Protein AF-A0A3B9H979-F1 (afdb_monomer)

Secondary structure (DSSP, 8-state):
-EEETTEEE-HHHHHHHHHHHHHPPPTT---EEEEEEEEEEE-TTS-EEEEEEEEEE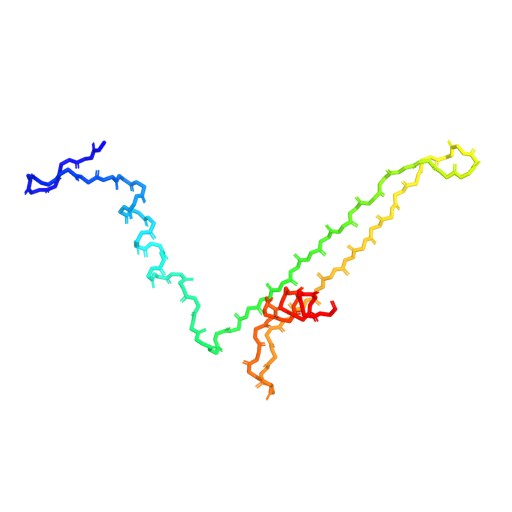E-BTTTTB-HHIIIIIIHHH-

Sequence (78 aa):
SIEVNGTSVNKLDFTSKILFNEWKLGEEEEELTVMRVSLKGENASGETEEIVYDLHDEYCPETKTSSMARTTGYTATA

pLDDT: mean 89.75, std 7.73, range [51.16, 96.94]

Structure (mmCIF, N/CA/C/O backbone):
data_AF-A0A3B9H979-F1
#
_entry.id   AF-A0A3B9H979-F1
#
loop_
_atom_site.group_PDB
_atom_site.id
_atom_site.type_symbol
_atom_site.label_atom_id
_atom_site.label_alt_id
_atom_site.label_comp_id
_atom_site.label_asym_id
_atom_site.label_entity_id
_atom_site.label_seq_id
_atom_site.pdbx_PDB_ins_code
_atom_site.Cartn_x
_atom_site.Cartn_y
_atom_site.Cartn_z
_atom_site.occupancy
_atom_site.B_iso_or_equiv
_atom_site.auth_seq_id
_atom_site.auth_comp_id
_atom_site.auth_asym_id
_atom_site.auth_atom_id
_atom_site.pdbx_PDB_model_num
ATOM 1 N N . SER A 1 1 ? 0.979 23.062 22.988 1.00 71.25 1 SER A N 1
ATOM 2 C CA . SER A 1 1 ? 0.003 22.280 23.773 1.00 71.25 1 SER A CA 1
ATOM 3 C C . SER A 1 1 ? -1.232 23.130 24.035 1.00 71.25 1 SER A C 1
ATOM 5 O O . SER A 1 1 ? -1.142 24.349 23.933 1.00 71.25 1 SER A O 1
ATOM 7 N N . ILE A 1 2 ? -2.385 22.509 24.284 1.00 84.88 2 ILE A N 1
ATOM 8 C CA . ILE A 1 2 ? -3.569 23.166 24.867 1.00 84.88 2 ILE A CA 1
ATOM 9 C C . ILE A 1 2 ? -3.752 22.642 26.283 1.00 84.88 2 ILE A C 1
ATOM 11 O O . ILE A 1 2 ? -3.476 21.471 26.524 1.00 84.88 2 ILE A O 1
ATOM 15 N N . GLU A 1 3 ? -4.206 23.480 27.204 1.00 85.81 3 GLU A N 1
ATOM 16 C CA . GLU A 1 3 ? -4.638 23.006 28.516 1.00 85.81 3 GLU A CA 1
ATOM 17 C C . GLU A 1 3 ? -6.116 22.632 28.475 1.00 85.81 3 GLU A C 1
ATOM 19 O O . GLU A 1 3 ? -6.957 23.416 28.036 1.00 85.81 3 GLU A O 1
ATOM 24 N N . VAL A 1 4 ? -6.430 21.432 28.955 1.00 82.94 4 VAL A N 1
ATOM 25 C CA . VAL A 1 4 ? -7.800 20.959 29.172 1.00 82.94 4 VAL A CA 1
ATOM 26 C C . VAL A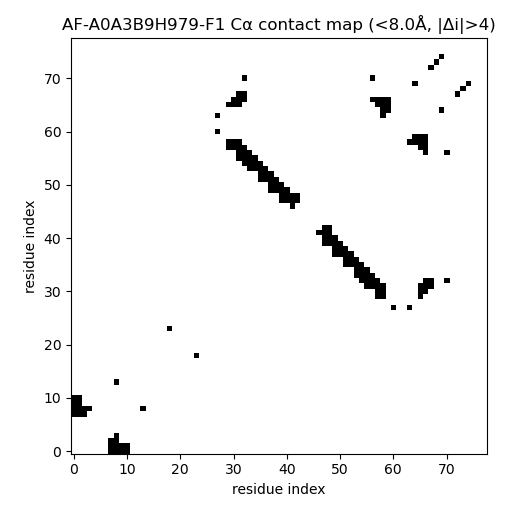 1 4 ? -7.855 20.411 30.592 1.00 82.94 4 VAL A C 1
ATOM 28 O O . VAL A 1 4 ? -7.115 19.486 30.917 1.00 82.94 4 VAL A O 1
ATOM 31 N N . ASN A 1 5 ? -8.688 20.995 31.458 1.00 84.12 5 ASN A N 1
ATOM 32 C CA . ASN A 1 5 ? -8.821 20.594 32.869 1.00 84.12 5 ASN A CA 1
ATOM 33 C C . ASN A 1 5 ? -7.472 20.499 33.625 1.00 84.12 5 ASN A C 1
ATOM 35 O O . ASN A 1 5 ? -7.253 19.564 34.390 1.00 84.12 5 ASN A O 1
ATOM 39 N N . GLY A 1 6 ? -6.534 21.422 33.373 1.00 83.50 6 GLY A N 1
ATOM 40 C CA . GLY A 1 6 ? -5.199 21.422 33.999 1.00 83.50 6 GLY A CA 1
ATOM 41 C C . GLY A 1 6 ? -4.221 20.372 33.452 1.00 83.50 6 GLY A C 1
ATOM 42 O O . GLY A 1 6 ? -3.125 20.216 33.981 1.00 83.50 6 GLY A O 1
ATOM 43 N N . THR A 1 7 ? -4.594 19.652 32.390 1.00 84.94 7 THR A N 1
ATOM 44 C CA . THR A 1 7 ? -3.715 18.713 31.683 1.00 84.94 7 THR A CA 1
ATOM 45 C C . THR A 1 7 ? -3.210 19.345 30.390 1.00 84.94 7 THR A C 1
ATOM 47 O O . THR A 1 7 ? -3.999 19.809 29.566 1.00 84.94 7 THR A O 1
ATOM 50 N N . SER A 1 8 ? -1.891 19.336 30.187 1.00 87.62 8 SER A N 1
ATOM 51 C CA . SER A 1 8 ? -1.265 19.766 28.932 1.00 87.62 8 SER A CA 1
ATOM 52 C C . SER A 1 8 ? -1.448 18.688 27.863 1.00 87.62 8 SER A C 1
ATOM 54 O O . SER A 1 8 ? -0.917 17.584 27.979 1.00 87.62 8 SER A O 1
ATOM 56 N N . VAL A 1 9 ? -2.203 19.005 26.815 1.00 89.81 9 VAL A N 1
ATOM 57 C CA . VAL A 1 9 ? -2.523 18.100 25.708 1.00 89.81 9 VAL A CA 1
ATOM 58 C C . VAL A 1 9 ? -1.799 18.542 24.436 1.00 89.81 9 VAL A C 1
ATOM 60 O O . VAL A 1 9 ? -1.800 19.720 24.054 1.00 89.81 9 VAL A O 1
ATOM 63 N N . ASN A 1 10 ? -1.184 17.588 23.738 1.00 92.88 10 ASN A N 1
ATOM 64 C CA . ASN A 1 10 ? -0.687 17.797 22.383 1.00 92.88 10 ASN A CA 1
ATOM 65 C C . ASN A 1 10 ? -1.865 17.741 21.397 1.00 92.88 10 ASN A C 1
ATOM 67 O O . ASN A 1 10 ? -2.578 16.743 21.322 1.00 92.88 10 ASN A O 1
ATOM 71 N N . LYS A 1 11 ? -2.064 18.824 20.636 1.00 89.31 11 LYS A N 1
ATOM 72 C CA . LYS A 1 11 ? -3.161 18.951 19.664 1.00 89.31 11 LYS A CA 1
ATOM 73 C C . LYS A 1 11 ? -3.118 17.850 18.601 1.00 89.31 11 LYS A C 1
ATOM 75 O O . LYS A 1 11 ? -4.173 17.357 18.208 1.00 89.31 11 LYS A O 1
ATOM 80 N N . LEU A 1 12 ? -1.914 17.486 18.151 1.00 91.38 12 LEU A N 1
ATOM 81 C CA . LEU A 1 12 ? -1.722 16.448 17.143 1.00 91.38 12 LEU A CA 1
ATOM 82 C C . LEU A 1 12 ? -2.129 15.094 17.716 1.00 91.38 12 LEU A C 1
ATOM 84 O O . LEU A 1 12 ? -3.022 14.463 17.171 1.00 91.38 12 LEU A O 1
ATOM 88 N N . ASP A 1 13 ? -1.581 14.712 18.870 1.00 89.19 13 ASP A N 1
ATOM 89 C CA . ASP A 1 13 ? -1.882 13.416 19.493 1.00 89.19 13 ASP A CA 1
ATOM 90 C C . ASP A 1 13 ? -3.370 13.266 19.835 1.00 89.19 13 ASP A C 1
ATOM 92 O O . ASP A 1 13 ? -3.944 12.191 19.673 1.00 89.19 13 ASP A O 1
ATOM 96 N N . PHE A 1 14 ?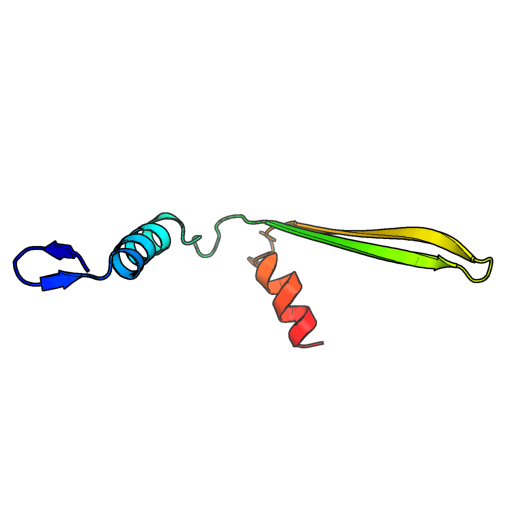 -4.013 14.346 20.283 1.00 89.75 14 PHE A N 1
ATOM 97 C CA . PHE A 1 14 ? -5.448 14.360 20.553 1.00 89.75 14 PHE A CA 1
ATOM 98 C C . PHE A 1 14 ? -6.277 14.137 19.285 1.00 89.75 14 PHE A C 1
ATOM 100 O O . PHE A 1 14 ? -7.130 13.254 19.254 1.00 89.75 14 PHE A O 1
ATOM 107 N N . THR A 1 15 ? -5.997 14.904 18.229 1.00 90.50 15 THR A N 1
ATOM 108 C CA . THR A 1 15 ? -6.736 14.808 16.962 1.00 90.50 15 THR A CA 1
ATOM 109 C C . THR A 1 15 ? -6.500 13.454 16.295 1.00 90.50 15 THR A C 1
ATOM 111 O O . THR A 1 15 ? -7.453 12.806 15.871 1.00 90.50 15 THR A O 1
ATOM 114 N N . SER A 1 16 ? -5.253 12.975 16.278 1.00 90.94 16 SER A N 1
ATOM 115 C CA . SER A 1 16 ? -4.888 11.666 15.732 1.00 90.94 16 SER A CA 1
ATOM 116 C C . SER A 1 16 ? -5.616 10.525 16.437 1.00 90.94 16 SER A C 1
ATOM 118 O O . SER A 1 16 ? -6.076 9.607 15.768 1.00 90.94 16 SER A O 1
ATOM 120 N N . LYS A 1 17 ? -5.774 10.578 17.769 1.00 90.31 17 LYS A N 1
ATOM 121 C CA . LYS A 1 17 ? -6.528 9.554 18.514 1.00 90.31 17 LYS A CA 1
ATOM 122 C C . LYS A 1 17 ? -8.000 9.495 18.114 1.00 90.31 17 LYS A C 1
ATOM 124 O O . LYS A 1 17 ? -8.538 8.399 18.005 1.00 90.31 17 LYS A O 1
ATOM 129 N N . ILE A 1 18 ? -8.637 10.647 17.900 1.00 91.62 18 ILE A N 1
ATOM 130 C CA . ILE A 1 18 ? -10.036 10.704 17.456 1.00 91.62 18 ILE A CA 1
ATOM 131 C C . ILE A 1 18 ? -10.154 10.127 16.045 1.00 91.62 18 ILE A C 1
ATOM 133 O O . ILE A 1 18 ? -10.940 9.213 15.825 1.00 91.62 18 ILE A O 1
ATOM 137 N N . LEU A 1 19 ? -9.328 10.606 15.110 1.00 91.62 19 LEU A N 1
ATOM 138 C CA . LEU A 1 19 ? -9.362 10.148 13.719 1.00 91.62 19 LEU A CA 1
ATOM 139 C C . LEU A 1 19 ? -9.082 8.649 13.603 1.00 91.62 19 LEU A C 1
ATOM 141 O O . LEU A 1 19 ? -9.764 7.958 12.859 1.00 91.62 19 LEU A O 1
ATOM 145 N N . PHE A 1 20 ? -8.125 8.128 14.371 1.00 90.38 20 PHE A N 1
ATOM 146 C CA . PHE A 1 20 ? -7.820 6.702 14.359 1.00 90.38 20 PHE A CA 1
ATOM 147 C C . PHE A 1 20 ? -8.988 5.852 14.870 1.00 90.38 20 PHE A C 1
ATOM 149 O O . PHE A 1 20 ? -9.188 4.753 14.378 1.00 90.38 20 PHE A O 1
ATOM 156 N N . ASN A 1 21 ? -9.762 6.334 15.844 1.00 88.19 21 ASN A N 1
ATOM 157 C CA . ASN A 1 21 ? -10.922 5.593 16.333 1.00 88.19 21 ASN A CA 1
ATOM 158 C C . ASN A 1 21 ? -12.070 5.570 15.313 1.00 88.19 21 ASN A C 1
ATOM 160 O O . ASN A 1 21 ? -12.708 4.539 15.147 1.00 88.19 21 ASN A O 1
ATOM 164 N N . GLU A 1 22 ? -12.318 6.692 14.638 1.00 88.94 22 GLU A N 1
ATOM 165 C CA . GLU A 1 22 ? -13.444 6.829 13.707 1.00 88.94 22 GLU A CA 1
ATOM 166 C C . GLU A 1 22 ? -13.162 6.243 12.317 1.00 88.94 22 GLU A C 1
ATOM 168 O O . GLU A 1 22 ? -14.093 5.850 11.625 1.00 88.94 22 GLU A O 1
ATOM 173 N N . TRP A 1 23 ? -11.903 6.243 11.864 1.00 85.88 23 TRP A N 1
ATOM 174 C CA . TRP A 1 23 ? -11.530 5.881 10.484 1.00 85.88 23 TRP A CA 1
ATOM 175 C C . TRP A 1 23 ? -10.756 4.564 10.382 1.00 85.88 23 TRP A C 1
ATOM 177 O O . TRP A 1 23 ? -10.286 4.198 9.304 1.00 85.88 23 TRP A O 1
ATOM 187 N N . LYS A 1 24 ? -10.561 3.854 11.496 1.00 88.56 24 LYS A N 1
ATOM 188 C CA . LYS A 1 24 ? -9.956 2.525 11.454 1.00 88.56 24 LYS A CA 1
ATOM 189 C C . LYS A 1 24 ? -10.952 1.5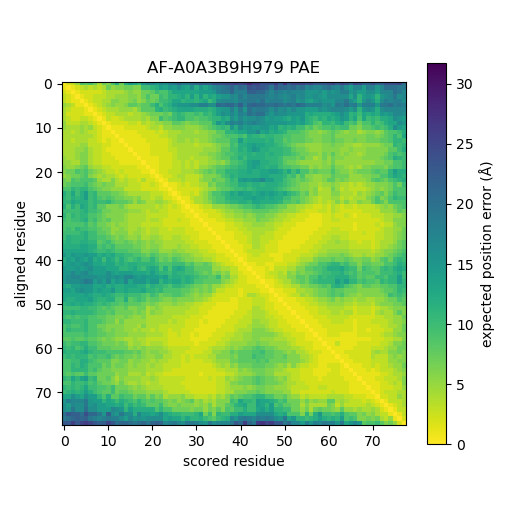46 10.842 1.00 88.56 24 LYS A C 1
ATOM 191 O O . LYS A 1 24 ? -12.013 1.320 11.414 1.00 88.56 24 LYS A O 1
ATOM 196 N N . LEU A 1 25 ? -10.534 0.927 9.742 1.00 86.88 25 LEU A N 1
ATOM 197 C CA . LEU A 1 25 ? -11.289 -0.127 9.079 1.00 86.88 25 LEU A CA 1
ATOM 198 C C . LEU A 1 25 ? -11.581 -1.293 10.033 1.00 86.88 25 LEU A C 1
ATOM 200 O O . LEU A 1 25 ? -10.719 -1.705 10.825 1.00 86.88 25 LEU A O 1
ATOM 204 N N . GLY A 1 26 ? -12.790 -1.835 9.930 1.00 86.81 26 GLY A N 1
ATOM 205 C CA . GLY A 1 26 ? -13.137 -3.132 10.504 1.00 86.81 26 GLY A CA 1
ATOM 206 C C . GLY A 1 26 ? -12.334 -4.279 9.874 1.00 86.81 26 GLY A C 1
ATOM 207 O O . GLY A 1 26 ? -11.733 -4.131 8.815 1.00 86.81 26 GLY A O 1
ATOM 208 N N . GLU A 1 27 ? -12.327 -5.453 10.514 1.00 81.31 27 GLU A N 1
ATOM 209 C CA . GLU A 1 27 ? -11.563 -6.620 10.024 1.00 81.31 27 GLU A CA 1
ATOM 210 C C . GLU A 1 27 ? -12.015 -7.117 8.639 1.00 81.31 27 GLU A C 1
ATOM 212 O O . GLU A 1 27 ? -11.215 -7.663 7.882 1.00 81.31 27 GLU A O 1
ATOM 217 N N . GLU A 1 28 ? -13.290 -6.917 8.306 1.00 86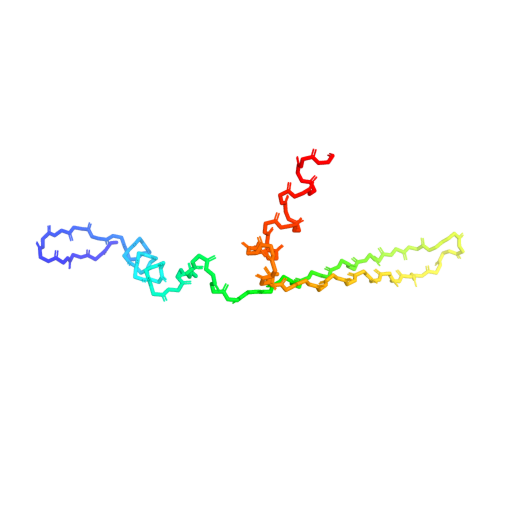.00 28 GLU A N 1
ATOM 218 C CA . GLU A 1 28 ? -13.900 -7.325 7.034 1.00 86.00 28 GLU A CA 1
ATOM 219 C C . GLU A 1 28 ? -14.436 -6.124 6.240 1.00 86.00 28 GLU A C 1
ATOM 221 O O . GLU A 1 28 ? -15.252 -6.289 5.338 1.00 86.00 28 GLU A O 1
ATOM 226 N N . GLU A 1 29 ? -14.018 -4.906 6.595 1.00 90.31 29 GLU A N 1
ATOM 227 C CA . GLU A 1 29 ? -14.408 -3.714 5.847 1.00 90.31 29 GLU A CA 1
ATOM 228 C C . GLU A 1 29 ? -13.656 -3.663 4.515 1.00 90.31 29 GLU A C 1
ATOM 230 O O . GLU A 1 29 ? -12.436 -3.843 4.464 1.00 90.31 29 GLU A O 1
ATOM 235 N N . GLU A 1 30 ? -14.401 -3.452 3.430 1.00 92.81 30 GLU A N 1
ATOM 236 C CA . GLU A 1 30 ? -13.840 -3.419 2.085 1.00 92.81 30 GLU A CA 1
ATOM 237 C C . GLU A 1 30 ? -12.906 -2.217 1.910 1.00 92.81 30 GLU A C 1
ATOM 239 O O . GLU A 1 30 ? -13.196 -1.092 2.316 1.00 92.81 30 GLU A O 1
ATOM 244 N N . GLU A 1 31 ? -11.771 -2.463 1.266 1.00 93.75 31 GLU A N 1
ATOM 245 C CA . GLU A 1 31 ? -10.760 -1.460 0.955 1.00 93.75 31 GLU A CA 1
ATOM 246 C C . GLU A 1 31 ? -10.106 -1.767 -0.392 1.00 93.75 31 GLU A C 1
ATOM 248 O O . GLU A 1 31 ? -10.291 -2.852 -0.952 1.00 93.75 31 GLU A O 1
ATOM 253 N N . LEU A 1 32 ? -9.365 -0.800 -0.926 1.00 95.31 32 LEU A N 1
ATOM 254 C CA . LEU A 1 32 ? -8.688 -0.915 -2.210 1.00 95.31 32 LEU A CA 1
ATOM 255 C C . LEU A 1 32 ? -7.290 -0.300 -2.160 1.00 95.31 32 LEU A C 1
ATOM 257 O O . LEU A 1 32 ? -7.059 0.725 -1.515 1.00 95.31 32 LEU A O 1
ATOM 261 N N . THR A 1 33 ? -6.381 -0.881 -2.939 1.00 94.88 33 THR A N 1
ATOM 262 C CA . THR A 1 33 ? -5.046 -0.348 -3.204 1.00 94.88 33 THR A CA 1
ATOM 263 C C . THR A 1 33 ? -4.934 0.062 -4.669 1.00 94.88 33 THR A C 1
ATOM 265 O O . THR A 1 33 ? -5.094 -0.754 -5.576 1.00 94.88 33 THR A O 1
ATOM 268 N N . VAL A 1 34 ? -4.595 1.332 -4.911 1.00 96.06 34 VAL A N 1
ATOM 269 C CA . VAL A 1 34 ? -4.219 1.841 -6.239 1.00 96.06 34 VAL A CA 1
ATOM 270 C C . VAL A 1 34 ? -2.785 2.339 -6.181 1.00 96.06 34 VAL A C 1
ATOM 272 O O . VAL A 1 34 ? -2.447 3.186 -5.354 1.00 96.06 34 VAL A O 1
ATOM 275 N N . MET A 1 35 ? -1.944 1.851 -7.086 1.00 95.31 35 MET A N 1
ATOM 276 C CA . MET A 1 35 ? -0.567 2.305 -7.233 1.00 95.31 35 MET A CA 1
ATOM 277 C C . MET A 1 35 ? -0.259 2.588 -8.701 1.00 95.31 35 MET A C 1
ATOM 279 O O . MET A 1 35 ? -0.596 1.803 -9.580 1.00 95.31 35 MET A O 1
ATOM 283 N N . ARG A 1 36 ? 0.429 3.703 -8.952 1.00 96.56 36 ARG A N 1
ATOM 284 C CA . ARG A 1 36 ? 0.961 4.067 -10.265 1.00 96.56 36 ARG A CA 1
ATOM 285 C C . ARG A 1 36 ? 2.460 4.288 -10.165 1.00 96.56 36 ARG A C 1
ATOM 287 O O . ARG A 1 36 ? 2.911 5.090 -9.349 1.00 96.56 36 ARG A O 1
ATOM 294 N N . VAL A 1 37 ? 3.217 3.627 -11.031 1.00 95.88 37 VAL A N 1
ATOM 295 C CA . VAL A 1 37 ? 4.659 3.825 -11.185 1.00 95.88 37 VAL A CA 1
ATOM 296 C C . VAL A 1 37 ? 4.918 4.386 -12.575 1.00 95.88 37 VAL A C 1
ATOM 298 O O . VAL A 1 37 ? 4.744 3.689 -13.571 1.00 95.88 37 VAL A O 1
ATOM 301 N N . SER A 1 38 ? 5.344 5.646 -12.635 1.00 96.62 38 SER A N 1
ATOM 302 C CA . SER A 1 38 ? 5.741 6.312 -13.878 1.00 96.62 38 SER A CA 1
ATOM 303 C C . SER A 1 38 ? 7.263 6.376 -13.968 1.00 96.62 38 SER A C 1
ATOM 305 O O . SER A 1 38 ? 7.915 6.964 -13.106 1.00 96.62 38 SER A O 1
ATOM 307 N N . LEU A 1 39 ? 7.826 5.800 -15.025 1.00 95.25 39 LEU A N 1
ATOM 308 C CA . LEU A 1 39 ? 9.239 5.882 -15.367 1.00 95.25 39 LEU A CA 1
ATOM 309 C C . LEU A 1 39 ? 9.391 6.821 -16.554 1.00 95.25 39 LEU A C 1
ATOM 311 O O . LEU A 1 39 ? 8.700 6.659 -17.552 1.00 95.25 39 LEU A O 1
ATOM 315 N N . LYS A 1 40 ? 10.307 7.780 -16.455 1.00 96.38 40 LYS A N 1
ATOM 316 C CA . LYS A 1 40 ? 10.679 8.673 -17.554 1.00 96.38 40 LYS A CA 1
ATOM 317 C C . LYS A 1 40 ? 12.169 8.546 -17.804 1.00 96.38 40 LYS A C 1
ATOM 319 O O . LYS A 1 40 ? 12.943 8.582 -16.849 1.00 96.38 40 LYS A O 1
ATOM 324 N N . GLY A 1 41 ? 12.564 8.408 -19.060 1.00 94.69 41 GLY A N 1
ATOM 325 C CA . GLY A 1 41 ? 13.966 8.265 -19.441 1.00 94.69 41 GLY A CA 1
ATOM 326 C C . GLY A 1 41 ? 14.174 8.462 -20.933 1.00 94.69 41 GLY A C 1
ATOM 327 O O . GLY A 1 41 ? 13.230 8.760 -21.654 1.00 94.69 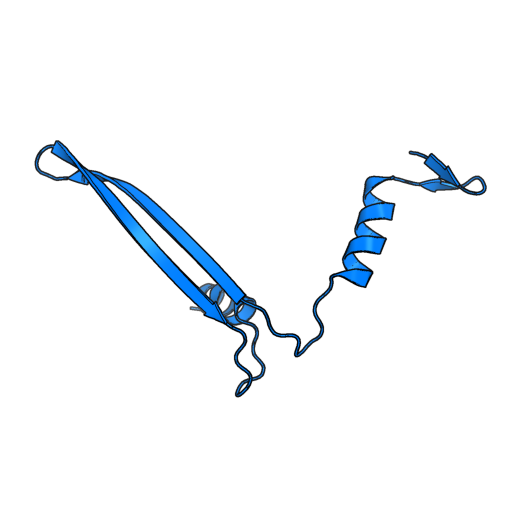41 GLY A O 1
ATOM 328 N N . GLU A 1 42 ? 15.412 8.308 -21.388 1.00 96.25 42 GLU A N 1
ATOM 329 C CA . GLU A 1 42 ? 15.741 8.283 -22.813 1.00 96.25 42 GLU A CA 1
ATOM 330 C C . GLU A 1 42 ? 15.940 6.839 -23.274 1.00 96.25 42 GLU A C 1
ATOM 332 O O . GLU A 1 42 ? 16.585 6.040 -22.586 1.00 96.25 42 GLU A O 1
ATOM 337 N N . ASN A 1 43 ? 15.384 6.497 -24.433 1.00 90.88 43 ASN A N 1
ATOM 338 C CA . ASN A 1 43 ? 15.615 5.206 -25.068 1.00 90.88 43 ASN A CA 1
ATOM 339 C C . ASN A 1 43 ? 17.007 5.151 -25.723 1.00 90.88 43 ASN A C 1
ATOM 341 O O . ASN A 1 43 ? 17.753 6.130 -25.761 1.00 90.88 43 ASN A O 1
ATOM 345 N N . ALA A 1 44 ? 17.377 3.993 -26.274 1.00 92.81 44 ALA A N 1
ATOM 346 C CA . ALA A 1 44 ? 18.681 3.813 -26.920 1.00 92.81 44 ALA A CA 1
ATOM 347 C C . ALA A 1 44 ? 18.911 4.742 -28.135 1.00 92.81 44 ALA A C 1
ATOM 349 O O . ALA A 1 44 ? 20.055 4.934 -28.544 1.00 92.81 44 ALA A O 1
ATOM 350 N N . SER A 1 45 ? 17.846 5.317 -28.703 1.00 93.62 45 SER A N 1
ATOM 351 C CA . SER A 1 45 ? 17.883 6.317 -29.778 1.00 93.62 45 SER A CA 1
ATOM 352 C C . SER A 1 45 ? 17.930 7.771 -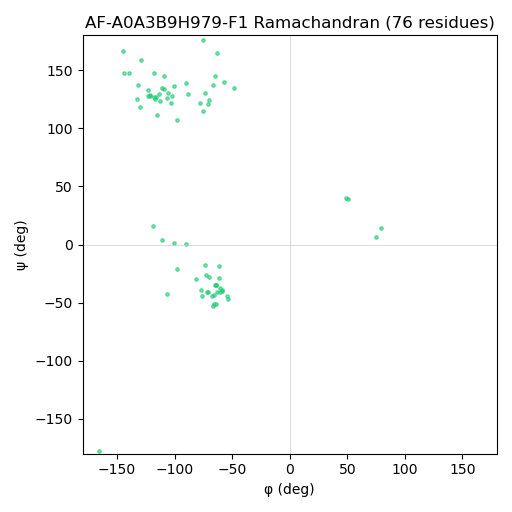29.286 1.00 93.62 45 SER A C 1
ATOM 354 O O . SER A 1 45 ? 18.001 8.675 -30.115 1.00 93.62 45 SER A O 1
ATOM 356 N N . GLY A 1 46 ? 17.941 8.013 -27.970 1.00 93.62 46 GLY A N 1
ATOM 357 C CA . GLY A 1 46 ? 17.970 9.356 -27.379 1.00 93.62 46 GLY A CA 1
ATOM 358 C C . GLY A 1 46 ? 16.611 10.062 -27.349 1.00 93.62 46 GLY A C 1
ATOM 359 O O . GLY A 1 46 ? 16.552 11.274 -27.157 1.00 93.62 46 GLY A O 1
ATOM 360 N N . GLU A 1 47 ? 15.511 9.338 -27.561 1.00 95.25 47 GLU A N 1
ATOM 361 C CA . GLU A 1 47 ? 14.158 9.888 -27.471 1.00 95.25 47 GLU A CA 1
ATOM 362 C C . GLU A 1 47 ? 13.628 9.733 -26.047 1.00 95.25 47 GLU A C 1
ATOM 364 O O . GLU A 1 47 ? 13.809 8.689 -25.419 1.00 95.25 47 GLU A O 1
ATOM 369 N N . THR A 1 48 ? 12.950 10.759 -25.532 1.00 95.19 48 THR A N 1
ATOM 370 C CA . THR A 1 48 ? 12.296 10.673 -24.224 1.00 95.19 48 THR A CA 1
ATOM 371 C C . THR A 1 48 ? 11.089 9.741 -24.289 1.00 95.19 48 THR A C 1
ATOM 373 O O . THR A 1 48 ? 10.149 9.984 -25.044 1.00 95.19 48 THR A O 1
ATOM 376 N N . GLU A 1 49 ? 11.079 8.731 -23.429 1.00 95.69 49 GLU A N 1
ATOM 377 C CA . GLU A 1 49 ? 9.979 7.794 -23.243 1.00 95.69 49 GLU A CA 1
ATOM 378 C C . GLU A 1 49 ? 9.428 7.872 -21.817 1.00 95.69 49 GLU A C 1
ATOM 380 O O . GLU A 1 49 ? 10.149 8.128 -20.846 1.00 95.69 49 GLU A O 1
ATOM 385 N N . GLU A 1 50 ? 8.123 7.629 -21.697 1.00 96.12 50 GLU A N 1
ATOM 386 C CA . GLU A 1 50 ? 7.435 7.429 -20.427 1.00 96.12 50 GLU A CA 1
ATOM 387 C C . GLU A 1 50 ? 6.771 6.050 -20.423 1.00 96.12 50 GLU A C 1
ATOM 389 O O . GLU A 1 50 ? 6.010 5.717 -21.330 1.00 96.12 50 GLU A O 1
ATOM 394 N N . ILE A 1 51 ? 7.035 5.263 -19.382 1.00 95.62 51 ILE A N 1
ATOM 395 C CA . ILE A 1 51 ? 6.394 3.970 -19.139 1.00 95.62 51 ILE A CA 1
ATOM 396 C C . ILE A 1 51 ? 5.604 4.082 -17.843 1.00 95.62 51 ILE A C 1
ATOM 398 O O . ILE A 1 51 ? 6.150 4.467 -16.811 1.00 95.62 51 ILE A O 1
ATOM 402 N N . VAL A 1 52 ? 4.322 3.730 -17.890 1.00 96.94 52 VAL A N 1
ATOM 403 C CA . VAL A 1 52 ? 3.437 3.761 -16.725 1.00 96.94 52 VAL A CA 1
ATOM 404 C C . VAL A 1 52 ? 2.967 2.349 -16.413 1.00 96.94 52 VAL A C 1
ATOM 406 O O . VAL A 1 52 ? 2.398 1.678 -17.271 1.00 96.94 52 VAL A O 1
ATOM 409 N N . TYR A 1 53 ? 3.191 1.919 -15.175 1.00 96.50 53 TYR A N 1
ATOM 410 C CA . TYR A 1 53 ? 2.612 0.707 -14.611 1.00 96.50 53 TYR A CA 1
ATOM 411 C C . TYR A 1 53 ? 1.521 1.090 -13.617 1.00 96.50 53 TYR A C 1
ATOM 413 O O . TYR A 1 53 ? 1.777 1.852 -12.684 1.00 96.50 53 TYR A O 1
ATOM 421 N N . ASP A 1 54 ? 0.329 0.535 -13.806 1.00 96.69 54 ASP A N 1
ATOM 422 C CA . ASP A 1 54 ? -0.810 0.707 -12.909 1.00 96.69 54 ASP A CA 1
ATOM 423 C C . ASP A 1 54 ? -1.105 -0.619 -12.192 1.00 96.69 54 ASP A C 1
ATOM 425 O O . ASP A 1 54 ? -1.134 -1.683 -12.811 1.00 96.69 54 ASP A O 1
ATOM 429 N N . LEU A 1 55 ? -1.332 -0.546 -10.882 1.00 94.75 55 LEU A N 1
ATOM 430 C CA . LEU A 1 55 ? -1.809 -1.634 -10.037 1.00 94.75 55 LEU A CA 1
ATOM 431 C C . LEU A 1 55 ? -3.110 -1.187 -9.379 1.00 94.75 55 LEU A C 1
ATOM 433 O O . LEU A 1 55 ? -3.169 -0.125 -8.760 1.00 94.75 55 LEU A O 1
ATOM 437 N N . HIS A 1 56 ? -4.132 -2.023 -9.507 1.00 96.50 56 HIS A N 1
ATOM 438 C CA . HIS A 1 56 ? -5.413 -1.876 -8.835 1.00 96.50 56 HIS A CA 1
ATOM 439 C C . HIS A 1 56 ? -5.781 -3.221 -8.216 1.00 96.50 56 HIS A C 1
ATOM 441 O O . HIS A 1 56 ? -5.780 -4.236 -8.914 1.00 96.50 56 HIS A O 1
ATOM 447 N N . ASP A 1 57 ? -6.049 -3.223 -6.918 1.00 95.69 57 ASP A N 1
ATOM 448 C CA . ASP A 1 57 ? -6.409 -4.409 -6.152 1.00 95.69 57 ASP A CA 1
ATOM 449 C C . ASP A 1 57 ? -7.454 -4.032 -5.089 1.00 95.69 57 ASP A C 1
ATOM 451 O O . ASP A 1 57 ? -7.458 -2.910 -4.584 1.00 95.69 57 ASP A O 1
ATOM 455 N N . GLU A 1 58 ? -8.358 -4.956 -4.775 1.00 96.50 58 GLU A N 1
ATOM 456 C CA . GLU A 1 58 ? -9.517 -4.729 -3.897 1.00 96.50 58 GLU A CA 1
ATOM 457 C C . GLU A 1 58 ? -9.592 -5.811 -2.813 1.00 96.50 58 GLU A C 1
ATOM 459 O O . GLU A 1 58 ? -9.022 -6.891 -2.962 1.00 96.50 58 GLU A O 1
ATOM 464 N N . TYR A 1 59 ? -10.275 -5.559 -1.698 1.00 95.19 59 TYR A N 1
ATOM 465 C CA . TYR A 1 59 ? -10.512 -6.566 -0.661 1.00 95.19 59 TYR A CA 1
ATOM 466 C C . TYR A 1 59 ? -11.038 -7.884 -1.259 1.00 95.19 59 TYR A C 1
ATOM 468 O O . TYR A 1 59 ? -11.923 -7.884 -2.111 1.00 95.19 59 TYR A O 1
ATOM 476 N N . CYS A 1 60 ? -10.492 -9.026 -0.822 1.00 92.94 60 CYS A N 1
ATOM 477 C CA . CYS A 1 60 ? -10.948 -10.334 -1.295 1.00 92.94 60 CYS A CA 1
ATOM 478 C C . CYS A 1 60 ? -11.925 -10.945 -0.281 1.00 92.94 60 CYS A C 1
ATOM 480 O O . CYS A 1 60 ? -11.472 -11.412 0.772 1.00 92.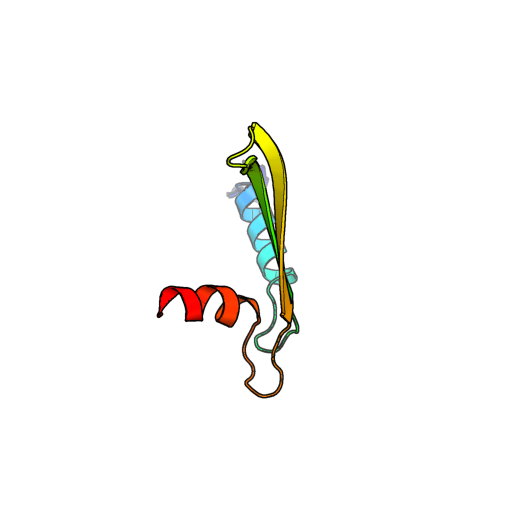94 60 CYS A O 1
ATOM 482 N N . PRO A 1 61 ? -13.237 -11.002 -0.582 1.00 92.25 61 PRO A N 1
ATOM 483 C CA . PRO A 1 61 ? -14.231 -11.545 0.342 1.00 92.25 61 PRO A CA 1
ATOM 484 C C . PRO A 1 61 ? -14.117 -13.064 0.516 1.00 92.25 61 PRO A C 1
ATOM 486 O O . PRO A 1 61 ? -14.438 -13.581 1.583 1.00 92.25 61 PRO A O 1
ATOM 489 N N . GLU A 1 62 ? -13.619 -13.787 -0.493 1.00 94.00 62 GLU A N 1
ATOM 490 C CA . GLU A 1 62 ? -13.465 -15.247 -0.430 1.00 94.00 62 GLU A CA 1
ATOM 491 C C . GLU A 1 62 ? -12.402 -15.669 0.590 1.00 94.00 62 GLU A C 1
ATOM 493 O O . GLU A 1 62 ? -12.614 -16.592 1.377 1.00 94.00 62 GLU A O 1
ATOM 498 N N . THR A 1 63 ? -11.258 -14.980 0.596 1.00 91.62 63 THR A N 1
ATOM 499 C CA . THR A 1 63 ? -10.131 -15.285 1.490 1.00 91.62 63 THR A CA 1
ATOM 500 C C . THR A 1 63 ? -10.066 -14.360 2.702 1.00 91.62 63 THR A C 1
ATOM 502 O O . THR A 1 63 ? -9.137 -14.474 3.504 1.00 91.62 63 THR A O 1
ATOM 505 N N . LYS A 1 64 ? -11.017 -13.427 2.828 1.00 91.81 64 LYS A N 1
ATOM 506 C CA . LYS A 1 64 ? -11.076 -12.390 3.870 1.00 91.81 64 LYS A CA 1
ATOM 507 C C . LYS A 1 64 ? -9.760 -11.636 4.040 1.00 91.81 64 LYS A C 1
ATOM 509 O O . LYS A 1 64 ? -9.287 -11.399 5.149 1.00 91.81 64 LYS A O 1
ATOM 514 N N . THR A 1 65 ? -9.102 -11.345 2.924 1.00 90.69 65 THR A N 1
ATOM 515 C CA . THR A 1 65 ? -7.766 -10.744 2.921 1.00 90.69 65 THR A CA 1
ATOM 516 C C . THR A 1 65 ? -7.846 -9.341 2.352 1.00 90.69 65 THR A C 1
ATOM 518 O O . THR A 1 65 ? -8.359 -9.151 1.247 1.00 90.69 65 THR A O 1
ATOM 521 N N . SER A 1 66 ? -7.285 -8.374 3.076 1.00 93.44 66 SER A N 1
ATOM 522 C CA . SER A 1 66 ? -7.185 -6.999 2.596 1.00 93.44 66 SER A CA 1
ATOM 523 C C . SER A 1 66 ? -6.271 -6.904 1.366 1.00 93.44 66 SER A C 1
ATOM 525 O O . SER A 1 66 ? -5.295 -7.651 1.231 1.00 93.44 66 SER A O 1
ATOM 527 N N . SER A 1 67 ? -6.615 -6.010 0.445 1.00 93.50 67 SER A N 1
ATOM 528 C CA . SER A 1 67 ? -5.782 -5.631 -0.692 1.00 93.50 67 SER A CA 1
ATOM 529 C C . SER A 1 67 ? -4.386 -5.189 -0.247 1.00 93.50 67 SER A C 1
ATOM 531 O O . SER A 1 67 ? -3.372 -5.699 -0.734 1.00 93.50 67 SER A O 1
ATOM 533 N N . MET A 1 68 ? -4.314 -4.328 0.769 1.00 90.69 68 MET A N 1
ATOM 534 C CA . MET A 1 68 ? -3.060 -3.891 1.383 1.00 90.69 68 MET A CA 1
ATOM 535 C C . MET A 1 68 ? -2.201 -5.076 1.847 1.00 90.69 68 MET A C 1
ATOM 537 O O . MET A 1 68 ? -0.998 -5.109 1.582 1.00 90.69 68 MET A O 1
ATOM 541 N N . ALA A 1 69 ? -2.786 -6.085 2.504 1.00 89.44 69 ALA A N 1
ATOM 542 C CA . ALA A 1 69 ? -2.034 -7.250 2.976 1.00 89.44 69 ALA A CA 1
ATOM 543 C C . ALA A 1 69 ? -1.435 -8.075 1.826 1.00 89.44 69 ALA A C 1
ATOM 545 O O . ALA A 1 69 ? -0.326 -8.590 1.968 1.00 89.44 69 ALA A O 1
ATOM 546 N N . ARG A 1 70 ? -2.112 -8.181 0.677 1.00 89.94 70 ARG A N 1
ATOM 547 C CA . ARG A 1 70 ? -1.570 -8.900 -0.488 1.00 89.94 70 ARG A CA 1
ATOM 548 C C . ARG A 1 70 ? -0.497 -8.098 -1.210 1.00 89.94 70 ARG A C 1
ATOM 550 O O . ARG A 1 70 ? 0.551 -8.640 -1.545 1.00 89.94 70 ARG A O 1
ATOM 557 N N . THR A 1 71 ? -0.732 -6.808 -1.422 1.00 89.06 71 THR A N 1
ATOM 558 C CA . THR A 1 71 ? 0.181 -5.944 -2.186 1.00 89.06 71 THR A CA 1
ATOM 559 C C . THR A 1 71 ? 1.468 -5.615 -1.423 1.00 89.06 71 THR A C 1
ATOM 561 O O . THR A 1 71 ? 2.513 -5.415 -2.044 1.00 89.06 71 THR A O 1
ATOM 564 N N . THR A 1 72 ? 1.434 -5.640 -0.085 1.00 86.25 72 THR A N 1
ATOM 565 C CA . THR A 1 72 ? 2.609 -5.385 0.773 1.00 86.25 72 THR A CA 1
ATOM 566 C C . THR A 1 72 ? 3.171 -6.640 1.444 1.00 86.25 72 THR A C 1
ATOM 568 O O . THR A 1 72 ? 4.383 -6.829 1.496 1.00 86.25 72 THR A O 1
ATOM 571 N N . GLY A 1 73 ? 2.313 -7.518 1.968 1.00 80.56 73 GLY A N 1
ATOM 572 C CA . GLY A 1 73 ? 2.736 -8.673 2.759 1.00 80.56 73 GLY A CA 1
ATOM 573 C C . GLY A 1 73 ? 3.278 -9.818 1.910 1.00 80.56 73 GLY A C 1
ATOM 574 O O . GLY A 1 73 ? 4.268 -10.448 2.289 1.00 80.56 73 GLY A O 1
ATOM 575 N N . TYR A 1 74 ? 2.673 -10.080 0.746 1.00 81.88 74 TYR A N 1
ATOM 576 C CA . TYR A 1 74 ? 3.149 -11.152 -0.135 1.00 81.88 74 TYR A CA 1
ATOM 577 C C . TYR A 1 74 ? 4.472 -10.778 -0.791 1.00 81.88 74 TYR A C 1
ATOM 579 O O . TYR A 1 74 ? 5.378 -11.602 -0.836 1.00 81.88 74 TYR A O 1
ATOM 587 N N . THR A 1 75 ? 4.621 -9.523 -1.219 1.00 74.19 75 THR A N 1
ATOM 588 C CA . THR A 1 75 ? 5.883 -9.013 -1.769 1.00 74.19 75 THR A CA 1
ATOM 589 C C . THR A 1 75 ? 7.004 -8.999 -0.728 1.00 74.19 75 THR A C 1
ATOM 591 O O . THR A 1 75 ? 8.139 -9.290 -1.078 1.00 74.19 75 THR A O 1
ATOM 594 N N . ALA A 1 76 ? 6.705 -8.736 0.551 1.00 71.75 76 ALA A N 1
ATOM 595 C CA . ALA A 1 76 ? 7.694 -8.775 1.635 1.00 71.75 76 ALA A CA 1
ATOM 596 C C . ALA A 1 76 ? 8.128 -10.195 2.059 1.00 71.75 76 ALA A C 1
ATOM 598 O O . ALA A 1 76 ? 9.149 -10.341 2.728 1.00 71.75 76 ALA A O 1
ATOM 599 N N . THR A 1 77 ? 7.351 -11.227 1.710 1.00 62.47 77 THR A N 1
ATOM 600 C CA . THR A 1 77 ? 7.668 -12.639 2.010 1.00 62.47 77 THR A CA 1
ATOM 601 C C . THR A 1 77 ? 8.3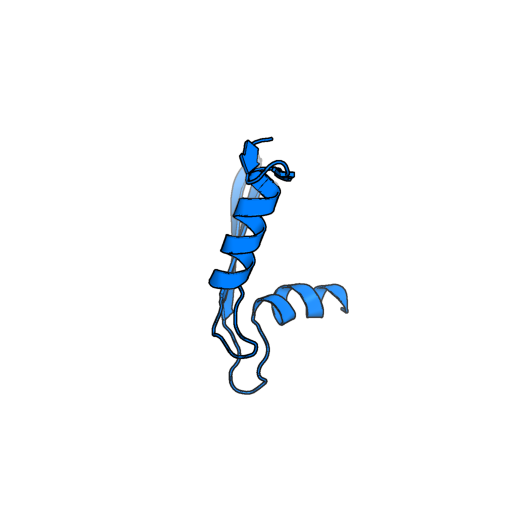26 -13.360 0.824 1.00 62.47 77 THR A C 1
ATOM 603 O O . THR A 1 77 ? 8.947 -14.404 1.027 1.00 62.47 77 THR A O 1
ATOM 606 N N . ALA A 1 78 ? 8.152 -12.835 -0.395 1.00 51.16 78 ALA A N 1
ATOM 607 C CA . ALA A 1 78 ? 8.611 -13.429 -1.653 1.00 51.16 78 ALA A CA 1
ATOM 608 C C . ALA A 1 78 ? 10.123 -13.304 -1.896 1.00 51.16 78 ALA A C 1
ATOM 610 O O . ALA A 1 78 ? 10.746 -12.336 -1.402 1.00 51.16 78 ALA A O 1
#

Radius of gyration: 21.19 Å; Cα contacts (8 Å, |Δi|>4): 84; chains: 1; bounding box: 33×38×64 Å

Mean predicted aligned error: 7.02 Å

Solvent-accessible surface area (backbone atoms only — not comparable to full-atom values): 4908 Å² total; per-residue (Å²): 113,46,76,55,97,89,41,82,38,53,64,64,64,55,51,51,53,52,49,52,68,76,67,55,76,56,94,84,56,81,47,71,39,78,49,75,50,77,47,75,49,64,48,100,87,69,46,82,44,75,50,76,50,78,46,79,45,54,42,36,78,90,76,67,39,53,21,61,52,52,73,51,50,49,62,72,71,103

Nearest PDB structures (foldseek):
  8jx3-assembly1_F  TM=5.969E-01  e=1.910E+00  Staphylococcus aureus
  4p24-assembly1_E  TM=5.597E-01  e=2.039E+00  Staphylococcus aureus subsp. aureus Mu50
  4p24-assembly1_G  TM=5.538E-01  e=2.175E+00  Staphylococcus aureus subsp. aureus Mu50
  6klo-assembly1_F  TM=5.676E-01  e=2.039E+00  Clostridium perfringens
  3b07-assembly1_H  TM=5.839E-01  e=6.153E+00  Staphylococcus aureus subsp. aureus Mu50

Foldseek 3Di:
DDDDPNDDDDPCVVVVVVCCVVPPDDLQRKDKDKDKDWDWDADPVRDIDIDIDIDIDIQDNVVSDGRCCCVPVVVVVD